Protein AF-A0A9W8BA26-F1 (afdb_monomer_lite)

Organism: NCBI:txid2663907

pLDDT: mean 88.3, std 9.73, range [48.69, 98.56]

Sequence (103 aa):
MAKCDIPGEDDSGCSFSMGDDGVYAVYEPGSDAPFTAAPSIREFHMDLDFVLDTISDGPVKTWAYRRLRYLDARWQLYILLNEREETAQSKMVPHRDLYNVRK

Radius of gyration: 26.12 Å; chains: 1; bounding box: 54×26×57 Å

Secondary structure (DSSP, 8-state):
--------S-TT--EEEE-TTS-EEEE-TT--SBSS-PPPHHHHHHHHHHHHHHHH-HHHHHHHHHHHHHHHHHHHHHHHHHHHHHHHHHHH-TTSSTTT---

Structure (mmCIF, N/CA/C/O backbone):
data_AF-A0A9W8BA26-F1
#
_entry.id   AF-A0A9W8BA26-F1
#
loop_
_atom_site.group_PDB
_atom_site.id
_atom_site.type_symbol
_atom_site.label_atom_id
_a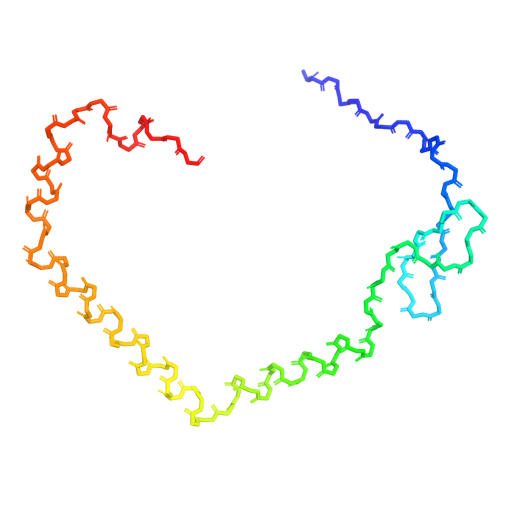tom_site.label_alt_id
_atom_site.label_comp_id
_atom_site.label_asym_id
_atom_site.label_entity_id
_atom_site.label_seq_id
_atom_site.pdbx_PDB_ins_code
_atom_site.Cartn_x
_atom_site.Cartn_y
_atom_site.Cartn_z
_atom_site.occupancy
_atom_site.B_iso_or_equiv
_atom_site.auth_seq_id
_atom_site.auth_comp_id
_atom_site.auth_asym_id
_atom_site.auth_atom_id
_atom_site.pdbx_PDB_model_num
ATOM 1 N N . MET A 1 1 ? 22.878 -7.237 32.871 1.00 48.69 1 MET A N 1
ATOM 2 C CA . MET A 1 1 ? 21.461 -7.135 32.463 1.00 48.69 1 MET A CA 1
ATOM 3 C C . MET A 1 1 ? 21.002 -5.740 32.832 1.00 48.69 1 MET A C 1
ATOM 5 O O . MET A 1 1 ? 21.058 -5.408 34.009 1.00 48.69 1 MET A O 1
ATOM 9 N N . ALA A 1 2 ? 20.719 -4.891 31.842 1.00 66.50 2 ALA A N 1
ATOM 10 C CA . ALA A 1 2 ? 20.265 -3.527 32.097 1.00 66.50 2 ALA A CA 1
ATOM 11 C C . ALA A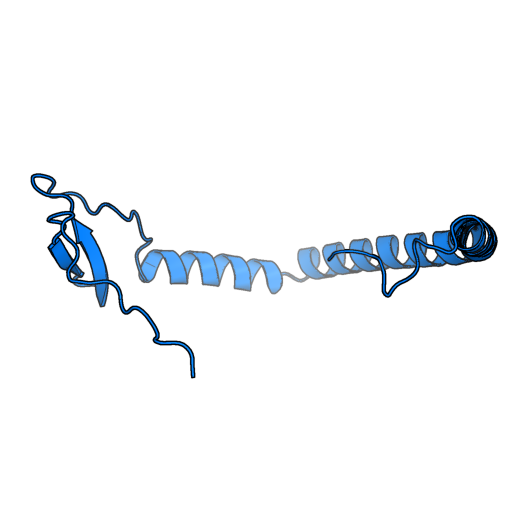 1 2 ? 18.924 -3.571 32.841 1.00 66.50 2 ALA A C 1
ATOM 13 O O . ALA A 1 2 ? 18.064 -4.392 32.517 1.00 66.50 2 ALA A O 1
ATOM 14 N N . LYS A 1 3 ? 18.793 -2.735 33.871 1.00 69.88 3 LYS A N 1
ATOM 15 C CA . LYS A 1 3 ? 17.575 -2.580 34.662 1.00 69.88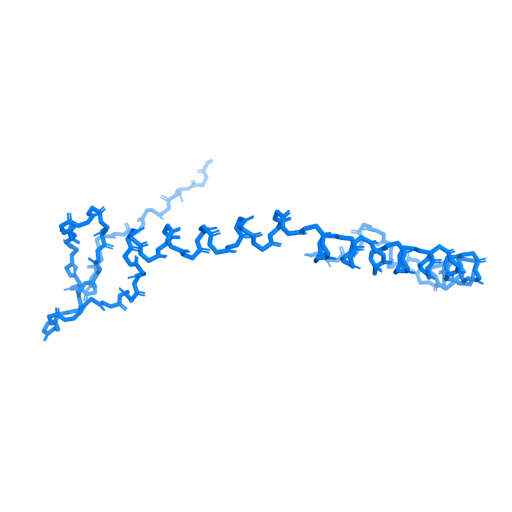 3 LYS A CA 1
ATOM 16 C C . LYS A 1 3 ? 16.502 -2.025 33.722 1.00 69.88 3 LYS A C 1
ATOM 18 O O . LYS A 1 3 ? 16.680 -0.947 33.170 1.00 69.88 3 LYS A O 1
ATOM 23 N N . CYS A 1 4 ? 15.466 -2.810 33.448 1.00 68.88 4 CYS A N 1
ATOM 24 C CA . CYS A 1 4 ? 14.311 -2.331 32.701 1.00 68.88 4 CYS A CA 1
ATOM 25 C C . CYS A 1 4 ? 13.542 -1.394 33.635 1.00 68.88 4 CYS A C 1
ATOM 27 O O . CYS A 1 4 ? 13.010 -1.852 34.648 1.00 68.88 4 CYS A O 1
ATOM 29 N N . ASP A 1 5 ? 13.560 -0.096 33.340 1.00 77.38 5 ASP A N 1
ATOM 30 C CA . ASP A 1 5 ? 12.735 0.879 34.044 1.00 77.38 5 ASP A CA 1
ATOM 31 C C . ASP A 1 5 ? 11.300 0.712 33.545 1.00 77.38 5 ASP A C 1
ATOM 33 O O . ASP A 1 5 ? 10.948 1.112 32.435 1.00 77.38 5 ASP A O 1
ATOM 37 N N . ILE A 1 6 ? 10.497 0.025 34.356 1.00 75.81 6 ILE A N 1
ATOM 38 C CA . ILE A 1 6 ? 9.063 -0.113 34.127 1.00 75.81 6 ILE A CA 1
ATOM 39 C C . ILE A 1 6 ? 8.447 1.255 34.445 1.00 75.81 6 ILE A C 1
ATOM 41 O O . ILE A 1 6 ? 8.676 1.754 35.553 1.00 75.81 6 ILE A O 1
ATOM 45 N N . PRO A 1 7 ? 7.707 1.875 33.509 1.00 74.06 7 PRO A N 1
ATOM 46 C CA . PRO A 1 7 ? 6.975 3.102 33.792 1.00 74.06 7 PRO A CA 1
ATOM 47 C C . PRO A 1 7 ? 6.090 2.909 35.028 1.00 74.06 7 PRO A C 1
ATOM 49 O O . PRO A 1 7 ? 5.472 1.854 35.185 1.00 74.06 7 PRO A O 1
ATOM 52 N N . GLY A 1 8 ? 6.081 3.903 35.918 1.00 73.62 8 GLY A N 1
ATOM 53 C CA . GLY A 1 8 ? 5.208 3.913 37.091 1.00 73.62 8 GLY A CA 1
ATOM 54 C C . GLY A 1 8 ? 3.732 4.044 36.713 1.00 73.62 8 GLY A C 1
ATOM 55 O O . GLY A 1 8 ? 3.376 4.037 35.535 1.00 73.62 8 GLY A O 1
ATOM 56 N N . GLU A 1 9 ? 2.874 4.164 37.726 1.00 72.69 9 GLU A N 1
ATOM 57 C CA . GLU A 1 9 ? 1.463 4.489 37.508 1.00 72.69 9 GLU A CA 1
ATOM 58 C C . GLU A 1 9 ? 1.332 5.795 36.714 1.00 72.69 9 GLU A C 1
ATOM 60 O O . GLU A 1 9 ? 2.141 6.713 36.855 1.00 72.69 9 GLU A O 1
ATOM 65 N N . ASP A 1 10 ? 0.343 5.837 35.827 1.00 68.38 10 ASP A N 1
ATOM 66 C CA . ASP A 1 10 ? 0.123 6.985 34.962 1.00 68.38 10 ASP A CA 1
ATOM 67 C C . ASP A 1 10 ? -0.438 8.161 35.781 1.00 68.38 10 ASP A C 1
ATOM 69 O O . ASP A 1 10 ? -1.604 8.161 36.177 1.00 68.38 10 ASP A O 1
ATOM 73 N N . ASP A 1 11 ? 0.396 9.176 36.025 1.00 69.19 11 ASP A N 1
ATOM 74 C CA . ASP A 1 11 ? 0.028 10.418 36.726 1.00 69.19 11 ASP A CA 1
ATOM 75 C C . ASP A 1 11 ? -0.946 11.302 35.912 1.00 69.19 11 ASP A C 1
ATOM 77 O O . ASP A 1 11 ? -1.398 12.345 36.391 1.00 69.19 11 ASP A O 1
ATOM 81 N N . SER A 1 12 ? -1.290 10.904 34.680 1.00 68.31 12 SER A N 1
ATOM 82 C CA . SER A 1 12 ? -2.155 11.663 33.763 1.00 68.31 12 SER A CA 1
ATOM 83 C C . SER A 1 12 ? -3.618 11.763 34.222 1.00 68.31 12 SER A C 1
ATOM 85 O O . SER A 1 12 ? -4.379 12.561 33.677 1.00 68.31 12 SER A O 1
ATOM 87 N N . GLY A 1 13 ? -4.042 10.967 35.214 1.00 76.50 13 GLY A N 1
ATOM 88 C CA . GLY A 1 13 ? -5.415 10.984 35.745 1.00 76.50 13 GLY A CA 1
ATOM 89 C C . GLY A 1 13 ? -6.478 10.467 34.767 1.00 76.50 13 GLY A C 1
ATOM 90 O O . GLY A 1 13 ? -7.674 10.645 35.008 1.00 76.50 13 GLY A O 1
ATOM 91 N N . CYS A 1 14 ? -6.056 9.839 33.669 1.00 82.56 14 CYS A N 1
ATOM 92 C CA . CYS A 1 14 ? -6.940 9.214 32.697 1.00 82.56 14 CYS A CA 1
ATOM 93 C C . CYS A 1 14 ? -7.586 7.958 33.289 1.00 82.56 14 CYS A C 1
ATOM 95 O O . CYS A 1 14 ? -6.942 7.174 33.988 1.00 82.56 14 CYS A O 1
ATOM 97 N N . SER A 1 15 ? -8.862 7.746 32.977 1.00 82.94 15 SER A N 1
ATOM 98 C CA . SER A 1 15 ? -9.562 6.513 33.336 1.00 82.94 15 SER A CA 1
ATOM 99 C C . SER A 1 15 ? -9.665 5.586 32.130 1.00 82.94 15 SER A C 1
ATOM 101 O O . SER A 1 15 ? -9.776 6.030 30.989 1.00 82.94 15 SER A O 1
ATOM 103 N N . PHE A 1 16 ? -9.603 4.283 32.386 1.00 86.44 16 PHE A N 1
ATOM 104 C CA . PHE A 1 16 ? -9.697 3.251 31.361 1.00 86.44 16 PHE A CA 1
ATOM 105 C C . PHE A 1 16 ? -10.960 2.447 31.618 1.00 86.44 16 PHE A C 1
ATOM 107 O O . PHE A 1 16 ? -11.145 1.915 32.715 1.00 86.44 16 PHE A O 1
ATOM 114 N N . SER A 1 17 ? -11.822 2.332 30.616 1.00 84.38 17 SER A N 1
ATOM 115 C CA . SER A 1 17 ? -12.989 1.459 30.697 1.00 84.38 17 SER A CA 1
ATOM 116 C C . SER A 1 17 ? -13.144 0.671 29.406 1.00 84.38 17 SER A C 1
ATOM 118 O O . SER A 1 17 ? -12.722 1.099 28.329 1.00 84.38 17 SER A O 1
ATOM 120 N N . MET A 1 18 ? -13.681 -0.535 29.541 1.00 84.75 18 MET A N 1
ATOM 121 C CA . MET A 1 18 ? -13.999 -1.384 28.405 1.00 84.75 18 MET A CA 1
ATOM 122 C C . MET A 1 18 ? -15.421 -1.060 27.958 1.00 84.75 18 MET A C 1
ATOM 124 O O . MET A 1 18 ? -16.336 -1.091 28.782 1.00 84.75 18 MET A O 1
ATOM 128 N N . GLY A 1 19 ? -15.584 -0.734 26.679 1.00 78.88 19 GLY A N 1
ATOM 129 C CA . GLY A 1 19 ? -16.889 -0.543 26.060 1.00 78.88 19 GLY A CA 1
ATOM 130 C C . GLY A 1 19 ? -17.666 -1.854 25.939 1.00 78.88 19 GLY A C 1
ATOM 131 O O . GLY A 1 19 ? -17.111 -2.949 26.067 1.00 78.88 19 GLY A O 1
ATOM 132 N N . ASP A 1 20 ? -18.964 -1.743 25.655 1.00 81.50 20 ASP A N 1
ATOM 133 C CA . ASP A 1 20 ? -19.866 -2.890 25.456 1.00 81.50 20 ASP A CA 1
ATOM 134 C C . ASP A 1 20 ? -19.459 -3.778 24.263 1.00 81.50 20 ASP A C 1
ATOM 136 O O . ASP A 1 20 ? -19.855 -4.939 24.161 1.00 81.50 20 ASP A O 1
ATOM 140 N N . ASP A 1 21 ? -18.647 -3.232 23.360 1.00 80.94 21 ASP A N 1
ATOM 141 C CA . ASP A 1 21 ? -18.044 -3.896 22.209 1.00 80.94 21 ASP A CA 1
ATOM 142 C C . ASP A 1 21 ? -16.718 -4.612 22.533 1.00 80.94 21 ASP A C 1
ATOM 144 O O . ASP A 1 21 ? -16.113 -5.221 21.649 1.00 80.94 21 ASP A O 1
ATOM 148 N N . GLY A 1 22 ? -16.273 -4.580 23.794 1.00 82.75 22 GLY A N 1
ATOM 149 C CA . GLY A 1 22 ? -15.041 -5.221 24.255 1.00 82.75 22 GLY A CA 1
ATOM 150 C C . GLY A 1 22 ? -13.767 -4.440 23.929 1.00 82.75 22 GLY A C 1
ATOM 151 O O . GLY A 1 22 ? -12.668 -4.963 24.126 1.00 82.75 22 GLY A O 1
ATOM 152 N N . VAL A 1 23 ? -13.887 -3.201 23.440 1.00 85.62 23 VAL A N 1
ATOM 153 C CA . VAL A 1 23 ? -12.750 -2.325 23.137 1.00 85.62 23 VAL A CA 1
ATOM 154 C C . VAL A 1 23 ? -12.453 -1.443 24.347 1.00 85.62 23 VAL A C 1
ATOM 156 O O . VAL A 1 23 ? -13.346 -0.832 24.928 1.00 85.62 23 VAL A O 1
ATOM 159 N N . TYR A 1 24 ? -11.184 -1.369 24.748 1.00 86.88 24 TYR A N 1
ATOM 160 C CA . TYR A 1 24 ? -10.766 -0.443 25.797 1.00 86.88 24 TYR A CA 1
ATOM 161 C C . TYR A 1 24 ? -10.649 0.975 25.249 1.00 86.88 24 TYR A C 1
ATOM 163 O O . TYR A 1 24 ? -9.948 1.211 24.264 1.00 86.88 24 TYR A O 1
ATOM 171 N N . ALA A 1 25 ? -11.286 1.914 25.940 1.00 87.44 25 ALA A N 1
ATOM 172 C CA . ALA A 1 25 ? -11.184 3.334 25.671 1.00 87.44 25 ALA A CA 1
ATOM 173 C C . ALA A 1 25 ? -10.516 4.059 26.844 1.00 87.44 25 ALA A C 1
ATOM 175 O O . ALA A 1 25 ? -10.679 3.696 28.014 1.00 87.44 25 ALA A O 1
ATOM 176 N N . VAL A 1 26 ? -9.750 5.093 26.503 1.00 88.19 26 VAL A N 1
ATOM 177 C CA . VAL A 1 26 ? -9.116 6.004 27.460 1.00 88.19 26 VAL A CA 1
ATOM 178 C C . VAL A 1 26 ? -9.989 7.245 27.580 1.00 88.19 26 VAL A C 1
ATOM 180 O O . VAL A 1 26 ? -10.398 7.785 26.557 1.00 88.19 26 VAL A O 1
ATOM 183 N N . TYR A 1 27 ? -10.255 7.714 28.793 1.00 86.88 27 TYR A N 1
ATOM 184 C CA . TYR A 1 27 ? -11.054 8.908 29.064 1.00 86.88 27 TYR A CA 1
ATOM 185 C C . TYR A 1 27 ? -10.210 9.920 29.828 1.00 86.88 27 TYR A C 1
ATOM 187 O O . TYR A 1 27 ? -9.633 9.594 30.869 1.00 86.88 27 TYR A O 1
ATOM 195 N N . GLU A 1 28 ? -10.152 11.146 29.317 1.00 86.31 28 GLU A N 1
ATOM 196 C CA . GLU A 1 28 ? -9.497 12.256 30.006 1.00 86.31 28 GLU A CA 1
ATOM 197 C C . GLU A 1 28 ? -10.323 12.717 31.219 1.00 86.31 28 GLU A C 1
ATOM 199 O O . GLU A 1 28 ? -11.558 12.665 31.193 1.00 86.31 28 GLU A O 1
ATOM 204 N N . PRO A 1 29 ? -9.674 13.205 32.289 1.00 82.94 29 PRO A N 1
ATOM 205 C CA . PRO A 1 29 ? -10.374 13.677 33.477 1.00 82.94 29 PRO A CA 1
ATOM 206 C C . PRO A 1 29 ? -11.325 14.835 33.136 1.00 82.94 29 PRO A C 1
ATOM 208 O O . PRO A 1 29 ? -10.906 15.901 32.691 1.00 82.94 29 PRO A O 1
ATOM 211 N N . GLY A 1 30 ? -12.623 14.629 33.372 1.00 81.31 30 GLY A N 1
ATOM 212 C CA . GLY A 1 30 ? -13.674 15.614 33.084 1.00 81.31 30 GLY A CA 1
ATOM 213 C C . GLY A 1 30 ? -14.275 15.532 31.675 1.00 81.31 30 GLY A C 1
ATOM 214 O O . GLY A 1 30 ? -15.169 16.323 31.371 1.00 81.31 30 GLY A O 1
ATOM 215 N N . SER A 1 31 ? -13.836 14.582 30.841 1.00 80.44 31 SER A N 1
ATOM 216 C CA . SER A 1 31 ? -14.450 14.262 29.549 1.00 80.44 31 SER A CA 1
ATOM 217 C C . SER A 1 31 ? -15.166 12.914 29.610 1.00 80.44 31 SER A C 1
ATOM 219 O O . SER A 1 31 ? -14.581 11.910 30.003 1.00 80.44 31 SER A O 1
ATOM 221 N N . ASP A 1 32 ? -16.418 12.888 29.156 1.00 77.62 32 ASP A N 1
ATOM 222 C CA . ASP A 1 32 ? -17.191 11.651 28.953 1.00 77.62 32 ASP A CA 1
ATOM 223 C C . ASP A 1 32 ? -16.956 11.044 27.557 1.00 77.62 32 ASP A C 1
ATOM 225 O O . ASP A 1 32 ? -17.423 9.949 27.249 1.00 77.62 32 ASP A O 1
ATOM 229 N N . ALA A 1 33 ? -16.235 11.759 26.687 1.00 81.31 33 ALA A N 1
ATOM 230 C CA . ALA A 1 33 ? -15.869 11.269 25.368 1.00 81.31 33 ALA A CA 1
ATOM 231 C C . ALA A 1 33 ? -14.531 10.513 25.432 1.00 81.31 33 ALA A C 1
ATOM 233 O O . ALA A 1 33 ? -13.581 11.020 26.043 1.00 81.31 33 ALA A O 1
ATOM 234 N N . PRO A 1 34 ? -14.428 9.345 24.772 1.00 81.88 34 PRO A N 1
ATOM 235 C CA . PRO A 1 34 ? -13.181 8.604 24.706 1.00 81.88 34 PRO A CA 1
ATOM 236 C C . PRO A 1 34 ? -12.131 9.410 23.934 1.00 81.88 34 PRO A C 1
ATOM 238 O O . PRO A 1 34 ? -12.389 9.930 22.849 1.00 81.88 34 PRO A O 1
ATOM 241 N N . PHE A 1 35 ? -10.923 9.482 24.485 1.00 79.81 35 PHE A N 1
ATOM 242 C CA . PHE A 1 35 ? -9.749 10.100 23.871 1.00 79.81 35 PHE A CA 1
ATOM 243 C C . PHE A 1 35 ? -9.391 9.429 22.539 1.00 79.81 35 PHE A C 1
ATOM 245 O O . PHE A 1 35 ? -9.002 10.080 21.571 1.00 79.81 35 PHE A O 1
ATOM 252 N N . THR A 1 36 ? -9.546 8.106 22.473 1.00 71.62 36 THR A N 1
ATOM 253 C CA . THR A 1 36 ? -9.330 7.322 21.259 1.00 71.62 36 THR A CA 1
ATOM 254 C C . THR A 1 36 ? -10.639 7.145 20.500 1.00 71.62 36 THR A C 1
ATOM 256 O O . THR A 1 36 ? -11.515 6.403 20.942 1.00 71.62 36 THR A O 1
ATOM 259 N N . ALA A 1 37 ? -10.742 7.747 19.315 1.00 76.12 37 ALA A N 1
ATOM 260 C CA . ALA A 1 37 ? -11.815 7.477 18.356 1.00 76.12 37 ALA A CA 1
ATOM 261 C C . ALA A 1 37 ? -11.561 6.150 17.612 1.00 76.12 37 ALA A C 1
ATOM 263 O O . ALA A 1 37 ? -11.354 6.129 16.398 1.00 76.12 37 ALA A O 1
ATOM 264 N N . ALA A 1 38 ? -11.482 5.047 18.358 1.00 83.38 38 ALA A N 1
ATOM 265 C CA . ALA A 1 38 ? -11.355 3.721 17.769 1.00 83.38 38 ALA A CA 1
ATOM 266 C C . ALA A 1 38 ? -12.663 3.354 17.039 1.00 83.38 38 ALA A C 1
ATOM 268 O O . ALA A 1 38 ? -13.740 3.617 17.578 1.00 83.38 38 ALA A O 1
ATOM 269 N N . PRO A 1 39 ? -12.592 2.769 15.830 1.00 86.62 39 PRO A N 1
ATOM 270 C CA . PRO A 1 39 ? -13.781 2.288 15.142 1.00 86.62 39 PRO A CA 1
ATOM 271 C C . PRO A 1 39 ? -14.393 1.119 15.913 1.00 86.62 39 PRO A C 1
ATOM 273 O O . PRO A 1 39 ? -13.685 0.326 16.540 1.00 86.62 39 PRO A O 1
ATOM 276 N N . SER A 1 40 ? -15.711 0.985 15.821 1.00 87.94 40 SER A N 1
ATOM 277 C CA . SER A 1 40 ? -16.405 -0.163 16.398 1.00 87.94 40 SER A CA 1
ATOM 278 C C . SER A 1 40 ? -16.023 -1.455 15.673 1.00 87.94 40 SER A C 1
ATOM 280 O O . SER A 1 40 ? -15.696 -1.461 14.481 1.00 87.94 40 SER A O 1
ATOM 282 N N . ILE A 1 41 ? -16.146 -2.594 16.360 1.00 89.06 41 ILE A N 1
ATOM 283 C CA . ILE A 1 41 ? -15.888 -3.909 15.746 1.00 89.06 41 ILE A CA 1
ATOM 284 C C . ILE A 1 41 ? -16.751 -4.151 14.498 1.00 89.06 41 ILE A C 1
ATOM 286 O O . ILE A 1 41 ? -16.316 -4.780 13.534 1.00 89.06 41 ILE A O 1
ATOM 290 N N . ARG A 1 42 ? -17.973 -3.609 14.487 1.00 90.88 42 ARG A N 1
ATOM 291 C CA . ARG A 1 42 ? -18.878 -3.693 13.341 1.00 90.88 42 ARG A CA 1
ATOM 292 C C . ARG A 1 42 ? -18.346 -2.909 12.146 1.00 90.88 42 ARG A C 1
ATOM 294 O O . ARG A 1 42 ? -18.359 -3.444 11.042 1.00 90.88 42 ARG A O 1
ATOM 301 N N . GLU A 1 43 ? -17.915 -1.668 12.356 1.00 92.12 43 GLU A N 1
ATOM 302 C CA . GLU A 1 43 ? -17.331 -0.838 11.293 1.00 92.12 43 GLU A CA 1
ATOM 303 C C . GLU A 1 43 ? -16.085 -1.506 10.717 1.00 92.12 43 GLU A C 1
ATOM 305 O O . GLU A 1 43 ? -15.981 -1.644 9.503 1.00 92.12 43 GLU A O 1
ATOM 310 N N . PHE A 1 44 ? -15.218 -2.047 11.578 1.00 92.81 44 PHE A N 1
ATOM 311 C CA . PHE A 1 44 ? -14.058 -2.822 11.145 1.00 92.81 44 PHE A CA 1
ATOM 312 C 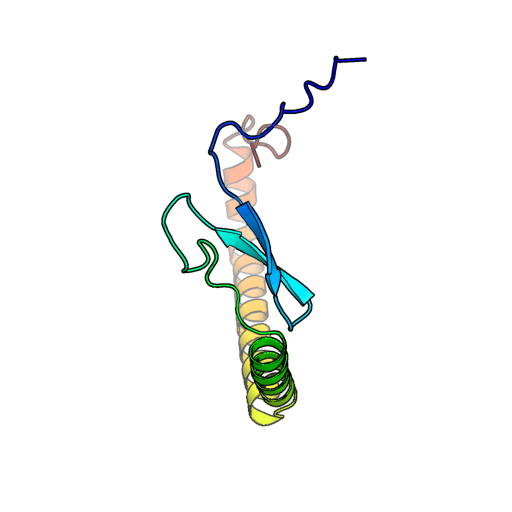C . PHE A 1 44 ? -14.439 -3.987 10.219 1.00 92.81 44 PHE A C 1
ATOM 314 O O . PHE A 1 44 ? -13.825 -4.160 9.168 1.00 92.81 44 PHE A O 1
ATOM 321 N N . HIS A 1 45 ? -15.452 -4.782 10.580 1.00 95.31 45 HIS A N 1
ATOM 322 C CA . HIS A 1 45 ? -15.894 -5.897 9.741 1.00 95.31 45 HIS A CA 1
ATOM 323 C C . HIS A 1 45 ? -16.517 -5.436 8.423 1.00 95.31 45 HIS A C 1
ATOM 325 O O . HIS A 1 45 ? -16.229 -6.026 7.388 1.00 95.31 45 HIS A O 1
ATOM 331 N N . MET A 1 46 ? -17.314 -4.366 8.439 1.00 97.19 46 MET A N 1
ATOM 332 C CA . MET A 1 46 ? -17.895 -3.807 7.216 1.00 97.19 46 MET A CA 1
ATOM 333 C C . MET A 1 46 ? -16.818 -3.301 6.247 1.00 97.19 46 MET A C 1
ATOM 335 O O . MET A 1 46 ? -16.882 -3.584 5.050 1.00 97.19 46 MET A O 1
ATOM 339 N N . ASP A 1 47 ? -15.812 -2.594 6.759 1.00 97.06 47 ASP A N 1
ATOM 340 C CA . ASP A 1 47 ? -14.692 -2.105 5.953 1.00 97.06 47 ASP A CA 1
ATOM 341 C C . ASP A 1 47 ? -13.816 -3.259 5.449 1.00 97.06 47 ASP A C 1
ATOM 343 O O . ASP A 1 47 ? -13.343 -3.243 4.309 1.00 97.06 47 ASP A O 1
ATOM 347 N N . LEU A 1 48 ? -13.623 -4.292 6.273 1.00 97.00 48 LEU A N 1
ATOM 348 C CA . LEU A 1 48 ? -12.902 -5.496 5.877 1.00 97.00 48 LEU A CA 1
ATOM 349 C C . LEU A 1 48 ? -13.616 -6.223 4.735 1.00 97.00 48 LEU A C 1
ATOM 351 O O . LEU A 1 48 ? -12.966 -6.571 3.749 1.00 97.00 48 LEU A O 1
ATOM 355 N N . ASP A 1 49 ? -14.930 -6.414 4.837 1.00 97.88 49 ASP A N 1
ATOM 356 C CA . ASP A 1 49 ? -15.736 -7.043 3.788 1.00 97.88 49 ASP A CA 1
ATOM 357 C C . ASP A 1 49 ? -15.641 -6.246 2.480 1.00 97.88 49 ASP A C 1
ATOM 359 O O . ASP A 1 49 ? -15.386 -6.822 1.422 1.00 97.88 49 ASP A O 1
ATOM 363 N N . PHE A 1 50 ? -15.702 -4.911 2.549 1.00 97.12 50 PHE A N 1
ATOM 364 C CA . PHE A 1 50 ? -15.496 -4.048 1.382 1.00 97.12 50 PHE A CA 1
ATOM 365 C C . PHE A 1 50 ? -14.129 -4.271 0.712 1.00 97.12 50 PHE A C 1
ATOM 367 O O . PHE A 1 50 ? -14.028 -4.366 -0.519 1.00 97.12 50 PHE A O 1
ATOM 374 N N . VAL A 1 51 ? -13.056 -4.370 1.503 1.00 96.88 51 VAL A N 1
ATOM 375 C CA . VAL A 1 51 ? -11.709 -4.648 0.983 1.00 96.88 51 VAL A CA 1
ATOM 376 C C . VAL A 1 51 ? -11.643 -6.045 0.358 1.00 96.88 51 VAL A C 1
ATOM 378 O O . VAL A 1 51 ? -11.081 -6.199 -0.730 1.00 96.88 51 VAL A O 1
ATOM 381 N N . LEU A 1 52 ? -12.227 -7.056 1.003 1.00 96.88 52 LEU A N 1
ATOM 382 C CA . LEU A 1 52 ? -12.248 -8.435 0.508 1.00 96.88 52 LEU A CA 1
ATOM 383 C C . LEU A 1 52 ? -13.018 -8.563 -0.810 1.00 96.88 52 LEU A C 1
ATOM 385 O O . LEU A 1 52 ? -12.528 -9.218 -1.738 1.00 96.88 52 LEU A O 1
ATOM 389 N N . ASP A 1 53 ? -14.160 -7.892 -0.927 1.00 96.81 53 ASP A N 1
ATOM 390 C CA . ASP A 1 53 ? -14.951 -7.835 -2.157 1.00 96.81 53 ASP A CA 1
ATOM 391 C C . ASP A 1 53 ? -14.163 -7.154 -3.280 1.00 96.81 53 ASP A C 1
ATOM 393 O O . ASP A 1 53 ? -14.057 -7.682 -4.391 1.00 96.81 53 ASP A O 1
ATOM 397 N N . THR A 1 54 ? -13.505 -6.034 -2.972 1.00 96.12 54 THR A N 1
ATOM 398 C CA . THR A 1 54 ? -12.685 -5.289 -3.939 1.00 96.12 54 THR A CA 1
ATOM 399 C C . THR A 1 54 ? -11.498 -6.113 -4.450 1.00 96.12 54 THR A C 1
ATOM 401 O O . THR A 1 54 ? -11.173 -6.076 -5.637 1.00 96.12 54 THR A O 1
ATOM 404 N N . ILE A 1 55 ? -10.837 -6.883 -3.580 1.00 94.88 55 ILE A N 1
ATOM 405 C CA . ILE A 1 55 ? -9.722 -7.768 -3.968 1.00 94.88 55 ILE A CA 1
ATOM 406 C C . ILE A 1 55 ? -10.227 -8.974 -4.773 1.00 94.88 55 ILE A C 1
ATOM 408 O O . ILE A 1 55 ? -9.513 -9.507 -5.634 1.00 94.88 55 ILE A O 1
ATOM 412 N N . SER A 1 56 ? -11.446 -9.429 -4.493 1.00 94.56 56 SER A N 1
ATOM 413 C CA . SER A 1 56 ? -12.061 -10.571 -5.167 1.00 94.56 56 SER A CA 1
ATOM 414 C C . SER A 1 56 ? -12.589 -10.219 -6.557 1.00 94.56 56 SER A C 1
ATOM 416 O O . SER A 1 56 ? -12.634 -11.110 -7.412 1.00 94.56 56 SER A O 1
ATOM 418 N N . ASP A 1 57 ? -12.877 -8.942 -6.820 1.00 96.88 57 ASP A N 1
ATOM 419 C CA . ASP A 1 57 ? -13.309 -8.446 -8.126 1.00 96.88 57 ASP A CA 1
ATOM 420 C C . ASP A 1 57 ? -12.295 -8.769 -9.244 1.00 96.88 57 ASP A C 1
ATOM 422 O O . ASP A 1 57 ? -11.116 -8.396 -9.227 1.00 96.88 57 ASP A O 1
ATOM 426 N N . GLY A 1 58 ? -12.765 -9.515 -10.247 1.00 96.19 58 GLY A N 1
ATOM 427 C CA . GLY A 1 58 ? -11.944 -10.018 -11.352 1.00 96.19 58 GLY A CA 1
ATOM 428 C C . GLY A 1 58 ? -11.332 -8.913 -12.230 1.00 96.19 58 GLY A C 1
ATOM 429 O O . GLY A 1 58 ? -10.123 -8.965 -12.503 1.00 96.19 58 GLY A O 1
ATOM 430 N N . PRO A 1 59 ? -12.120 -7.920 -12.686 1.00 96.50 59 PRO A N 1
ATOM 431 C CA . PRO A 1 59 ? -11.617 -6.757 -13.413 1.00 96.50 59 PRO A CA 1
ATOM 432 C C . PRO A 1 59 ? -10.538 -5.971 -12.658 1.00 96.50 59 PRO A C 1
ATOM 434 O O . PRO A 1 59 ? -9.464 -5.738 -13.224 1.00 96.50 59 PRO A O 1
ATOM 437 N N . VAL A 1 60 ? -10.770 -5.615 -11.389 1.00 96.25 60 VAL A N 1
ATOM 438 C CA . VAL A 1 60 ? -9.803 -4.878 -10.551 1.00 96.25 60 VAL A CA 1
ATOM 439 C C . VAL A 1 60 ? -8.517 -5.680 -10.378 1.00 96.25 60 VAL A C 1
ATOM 441 O O . VAL A 1 60 ? -7.423 -5.156 -10.612 1.00 96.25 60 VAL A O 1
ATOM 444 N N . LYS A 1 61 ? -8.624 -6.977 -10.072 1.00 96.19 61 LYS A N 1
ATOM 445 C CA . LYS A 1 61 ? -7.472 -7.884 -9.940 1.00 96.19 61 LYS A CA 1
ATOM 446 C C . LYS A 1 61 ? -6.655 -7.973 -11.226 1.00 96.19 61 LYS A C 1
ATOM 448 O O . LYS A 1 61 ? -5.428 -7.860 -11.197 1.00 96.19 61 LYS A O 1
ATOM 453 N N . THR A 1 62 ? -7.322 -8.122 -12.369 1.00 97.81 62 THR A N 1
ATOM 454 C CA . THR A 1 62 ? -6.661 -8.185 -13.682 1.00 97.81 62 THR A CA 1
ATOM 455 C C . THR A 1 62 ? -5.973 -6.864 -14.022 1.00 97.81 62 THR A C 1
ATOM 457 O O . THR A 1 62 ? -4.854 -6.856 -14.542 1.00 97.81 62 THR A O 1
ATOM 460 N N . TRP A 1 63 ? -6.612 -5.734 -13.718 1.00 96.56 63 TRP A N 1
ATOM 461 C CA . TRP A 1 63 ? -6.044 -4.408 -13.942 1.00 96.56 63 TRP A CA 1
ATOM 462 C C . TRP A 1 63 ? -4.805 -4.163 -13.076 1.00 96.56 63 TRP A C 1
ATOM 464 O O . TRP A 1 63 ? -3.755 -3.783 -13.603 1.00 96.56 63 TRP A O 1
ATOM 474 N N . ALA A 1 64 ? -4.889 -4.453 -11.776 1.00 97.19 64 ALA A N 1
ATOM 475 C CA . ALA A 1 64 ? -3.761 -4.350 -10.855 1.00 97.19 64 ALA A CA 1
ATOM 476 C C . ALA A 1 64 ? -2.599 -5.249 -11.301 1.00 97.19 64 ALA A C 1
ATOM 478 O O . ALA A 1 64 ? -1.464 -4.781 -11.400 1.00 97.19 64 ALA A O 1
ATOM 479 N N . TYR A 1 65 ? -2.883 -6.500 -11.683 1.00 97.12 65 TYR A N 1
ATOM 480 C CA . TYR A 1 65 ? -1.876 -7.4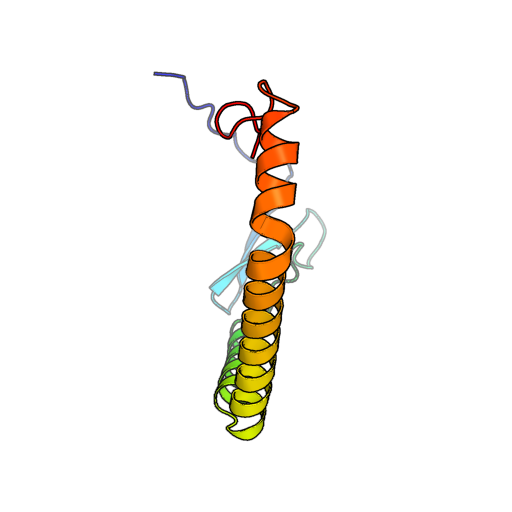23 -12.210 1.00 97.12 65 TYR A CA 1
ATOM 481 C C . TYR A 1 65 ? -1.162 -6.860 -13.446 1.00 97.12 65 TYR A C 1
ATOM 483 O O . TYR A 1 65 ? 0.068 -6.860 -13.497 1.00 97.12 65 TYR A O 1
ATOM 491 N N . ARG A 1 66 ? -1.901 -6.317 -14.425 1.00 98.19 66 ARG A N 1
ATOM 492 C CA . ARG A 1 66 ? -1.304 -5.705 -15.627 1.00 98.19 66 ARG A CA 1
ATOM 493 C C . ARG A 1 66 ? -0.403 -4.521 -15.284 1.00 98.19 66 ARG A C 1
ATOM 495 O O . ARG A 1 66 ? 0.677 -4.404 -15.859 1.00 98.19 66 ARG A O 1
ATOM 502 N N . ARG A 1 67 ? -0.801 -3.667 -14.333 1.00 98.31 67 ARG A N 1
ATOM 503 C CA . ARG A 1 67 ? 0.039 -2.542 -13.881 1.00 98.31 67 ARG A CA 1
ATOM 504 C C . ARG A 1 67 ? 1.306 -3.022 -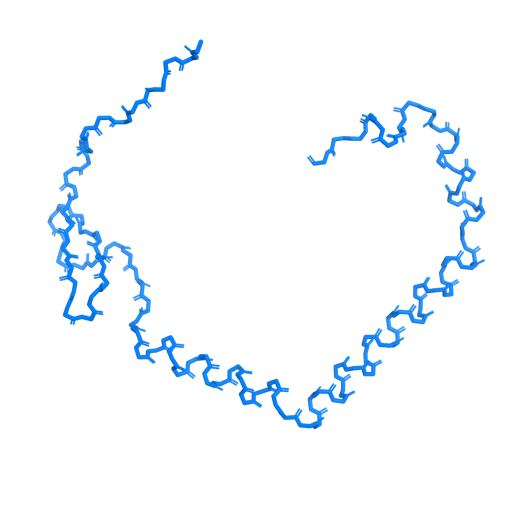13.186 1.00 98.31 67 ARG A C 1
ATOM 506 O O . ARG A 1 67 ? 2.376 -2.501 -13.485 1.00 98.31 67 ARG A O 1
ATOM 513 N N . LEU A 1 68 ? 1.206 -4.027 -12.318 1.00 98.44 68 LEU A N 1
ATOM 514 C CA . LEU A 1 68 ? 2.373 -4.623 -11.664 1.00 98.44 68 LEU A CA 1
ATOM 515 C C . LEU A 1 68 ? 3.332 -5.234 -12.689 1.00 98.44 68 LEU A C 1
ATOM 517 O O . LEU A 1 68 ? 4.529 -4.974 -12.626 1.00 98.44 68 LEU A O 1
ATOM 521 N N . ARG A 1 69 ? 2.816 -5.970 -13.682 1.00 98.50 69 ARG A N 1
ATOM 522 C CA . ARG A 1 69 ? 3.633 -6.521 -14.777 1.00 98.50 69 ARG A CA 1
ATOM 523 C C . ARG A 1 69 ? 4.308 -5.433 -15.607 1.00 98.50 69 ARG A C 1
ATOM 525 O O . ARG A 1 69 ? 5.468 -5.587 -15.966 1.00 98.50 69 ARG A O 1
ATOM 532 N N . TYR A 1 70 ? 3.611 -4.334 -15.889 1.00 98.31 70 TYR A N 1
ATOM 533 C CA . TYR A 1 70 ? 4.194 -3.194 -16.595 1.00 98.31 70 TYR A CA 1
ATOM 534 C C . TYR A 1 70 ? 5.326 -2.537 -15.794 1.00 98.31 70 TYR A C 1
ATOM 536 O O . TYR A 1 70 ? 6.384 -2.254 -16.350 1.00 98.31 70 TYR A O 1
ATOM 544 N N . LEU A 1 71 ? 5.122 -2.309 -14.492 1.00 98.56 71 LEU A N 1
ATOM 545 C CA . LEU A 1 71 ? 6.143 -1.720 -13.624 1.00 98.56 71 LEU A CA 1
ATOM 546 C C . LEU A 1 71 ? 7.373 -2.622 -13.499 1.00 98.56 71 LEU A C 1
ATOM 548 O O . LEU A 1 71 ? 8.488 -2.120 -13.604 1.00 98.56 71 LEU A O 1
ATOM 552 N N . ASP A 1 72 ? 7.165 -3.930 -13.344 1.00 98.56 72 ASP A N 1
ATOM 553 C CA . ASP A 1 72 ? 8.232 -4.932 -13.320 1.00 98.56 72 ASP A CA 1
ATOM 554 C C . ASP A 1 72 ? 9.009 -4.934 -14.644 1.00 98.56 72 ASP A C 1
ATOM 556 O O . ASP A 1 72 ? 10.218 -4.736 -14.648 1.00 98.56 72 ASP A O 1
ATOM 560 N N . ALA A 1 73 ? 8.325 -5.008 -15.791 1.00 98.50 73 ALA A N 1
ATOM 561 C CA . ALA A 1 73 ? 8.978 -4.952 -17.102 1.00 98.50 73 ALA A CA 1
ATOM 562 C C . ALA A 1 73 ? 9.771 -3.650 -17.317 1.00 98.50 73 ALA A C 1
ATOM 564 O O . ALA A 1 73 ? 10.888 -3.678 -17.836 1.00 98.50 73 ALA A O 1
ATOM 565 N N . ARG A 1 74 ? 9.224 -2.506 -16.884 1.00 98.31 74 ARG A N 1
ATOM 566 C CA . ARG A 1 74 ? 9.920 -1.214 -16.945 1.00 98.31 74 ARG A CA 1
ATOM 567 C C . ARG A 1 74 ? 11.166 -1.203 -16.059 1.00 98.31 74 ARG A C 1
ATOM 569 O O . ARG A 1 74 ? 12.180 -0.643 -16.461 1.00 98.31 74 ARG A O 1
ATOM 576 N N . TRP A 1 75 ? 11.095 -1.816 -14.879 1.00 98.25 75 TRP A N 1
ATOM 577 C CA . TRP A 1 75 ? 12.233 -1.953 -13.973 1.00 98.25 75 TRP A CA 1
ATOM 578 C C . TRP A 1 75 ? 13.312 -2.881 -14.540 1.00 98.25 75 TRP A C 1
ATOM 580 O O . TRP A 1 75 ? 14.484 -2.520 -14.534 1.00 98.25 75 TRP A O 1
ATOM 590 N N . GLN A 1 76 ? 12.932 -4.018 -15.128 1.00 98.44 76 GLN A N 1
ATOM 591 C CA . GLN A 1 76 ? 13.882 -4.917 -15.792 1.00 98.44 76 GLN A CA 1
ATOM 592 C C . GLN A 1 76 ? 14.601 -4.230 -16.959 1.00 98.44 76 GLN A C 1
ATOM 594 O O . GLN A 1 76 ? 15.815 -4.363 -17.104 1.00 98.44 76 GLN A O 1
ATOM 599 N N . LEU A 1 77 ? 13.878 -3.445 -17.764 1.00 98.25 77 LEU A N 1
ATOM 600 C CA . LEU A 1 77 ? 14.486 -2.646 -18.829 1.00 98.25 77 LEU A CA 1
ATOM 601 C C . LEU A 1 77 ? 15.443 -1.587 -18.269 1.00 98.25 77 LEU A C 1
ATOM 603 O O . LEU A 1 77 ? 16.523 -1.385 -18.817 1.00 98.25 77 LEU A O 1
ATOM 607 N N . TYR A 1 78 ? 15.056 -0.918 -17.181 1.00 98.19 78 TYR A N 1
ATOM 608 C CA . TYR A 1 78 ? 15.916 0.052 -16.513 1.00 98.19 78 TYR A CA 1
ATOM 609 C C . TYR A 1 78 ? 17.231 -0.583 -16.054 1.00 98.19 78 TYR A C 1
ATOM 611 O O . TYR A 1 78 ? 18.289 -0.048 -16.380 1.00 98.19 78 TYR A O 1
ATOM 619 N N . ILE A 1 79 ? 17.175 -1.732 -15.371 1.00 97.81 79 ILE A N 1
ATOM 620 C CA . ILE A 1 79 ? 18.370 -2.476 -14.949 1.00 97.81 79 ILE A CA 1
ATOM 621 C C . ILE A 1 79 ? 19.233 -2.803 -16.170 1.00 97.81 79 ILE A C 1
ATOM 623 O O . ILE A 1 79 ? 20.407 -2.450 -16.190 1.00 97.81 79 ILE A O 1
ATOM 627 N N . LEU A 1 80 ? 18.648 -3.393 -17.219 1.00 97.44 80 LEU A N 1
ATOM 628 C CA . LEU A 1 80 ? 19.386 -3.779 -18.427 1.00 97.44 80 LEU A CA 1
ATOM 629 C C . LEU A 1 80 ? 20.166 -2.609 -19.048 1.00 97.44 80 LEU A C 1
ATOM 631 O O . LEU A 1 80 ? 21.269 -2.802 -19.558 1.00 97.44 80 LEU A O 1
ATOM 635 N N . LEU A 1 81 ? 19.587 -1.407 -19.022 1.00 97.94 81 LEU A N 1
ATOM 636 C CA . LEU A 1 81 ? 20.189 -0.212 -19.608 1.00 97.94 81 LEU A CA 1
ATOM 637 C C . LEU A 1 81 ? 21.208 0.469 -18.683 1.00 97.94 81 LEU A C 1
ATOM 639 O O . LEU A 1 81 ? 22.195 1.001 -19.182 1.00 97.94 81 LEU A O 1
ATOM 643 N N . ASN A 1 82 ? 20.989 0.459 -17.364 1.00 97.75 82 ASN A N 1
ATOM 644 C CA . ASN A 1 82 ? 21.710 1.340 -16.434 1.00 97.75 82 ASN A CA 1
ATOM 645 C C . ASN A 1 82 ? 22.613 0.606 -15.431 1.00 97.75 82 ASN A C 1
ATOM 647 O O . ASN A 1 82 ? 23.487 1.239 -14.843 1.00 97.75 82 ASN A O 1
ATOM 651 N N . GLU A 1 83 ? 22.486 -0.715 -15.261 1.00 96.75 83 GLU A N 1
ATOM 652 C CA . GLU A 1 83 ? 23.215 -1.482 -14.233 1.00 96.75 83 GLU A CA 1
ATOM 653 C C . GLU A 1 83 ? 24.731 -1.242 -14.280 1.00 96.75 83 GLU A C 1
ATOM 655 O O . GLU A 1 83 ? 25.387 -1.084 -13.245 1.00 96.75 83 GLU A O 1
ATOM 660 N N . ARG A 1 84 ? 25.311 -1.179 -15.486 1.00 95.75 84 ARG A N 1
ATOM 661 C CA . ARG A 1 84 ? 26.756 -0.967 -15.664 1.00 95.75 84 ARG A CA 1
ATOM 662 C C . ARG A 1 84 ? 27.196 0.410 -15.176 1.00 95.75 84 ARG A C 1
ATOM 664 O O . ARG A 1 84 ? 28.241 0.515 -14.533 1.00 95.75 84 ARG A O 1
ATOM 671 N N . GLU A 1 85 ? 26.416 1.442 -15.481 1.00 96.00 85 GLU A N 1
ATOM 672 C CA . GLU A 1 85 ? 26.707 2.816 -15.072 1.00 96.00 85 GLU A CA 1
ATOM 673 C C . GLU A 1 85 ? 26.503 2.993 -13.567 1.00 96.00 85 GLU A C 1
ATOM 675 O O . GLU A 1 85 ? 27.394 3.504 -12.887 1.00 96.00 85 GLU A O 1
ATOM 680 N N . GLU A 1 86 ? 25.407 2.474 -13.013 1.00 95.00 86 GLU A N 1
ATOM 681 C CA . GLU A 1 86 ? 25.130 2.518 -11.571 1.00 95.00 86 GLU A CA 1
ATOM 682 C C . GLU A 1 86 ? 26.192 1.771 -10.754 1.00 95.00 86 GLU A C 1
ATOM 684 O O . GLU A 1 86 ? 26.642 2.243 -9.703 1.00 95.00 86 GLU A O 1
ATOM 689 N N . THR A 1 87 ? 26.664 0.627 -11.258 1.00 92.06 87 THR A N 1
ATOM 690 C CA . THR A 1 87 ? 27.753 -0.133 -10.630 1.00 92.06 87 THR A CA 1
ATOM 691 C C . THR A 1 87 ? 29.064 0.652 -10.663 1.00 92.06 87 THR A C 1
ATOM 693 O O . THR A 1 87 ? 29.818 0.644 -9.686 1.00 92.06 87 THR A O 1
ATOM 696 N N . ALA A 1 88 ? 29.359 1.344 -11.768 1.00 93.94 88 ALA A N 1
ATOM 697 C CA . ALA A 1 88 ? 30.551 2.180 -11.878 1.00 93.94 88 ALA A CA 1
ATOM 698 C C . ALA A 1 88 ? 30.492 3.376 -10.916 1.00 93.94 88 ALA A C 1
ATOM 700 O O . ALA A 1 88 ? 31.462 3.629 -10.203 1.00 93.94 88 ALA A O 1
ATOM 701 N N . GLN A 1 89 ? 29.348 4.057 -10.831 1.00 91.62 89 GLN A N 1
ATOM 702 C CA . GLN A 1 89 ? 29.130 5.171 -9.903 1.00 91.62 89 GLN A CA 1
ATOM 703 C C . GLN A 1 89 ? 29.239 4.730 -8.442 1.00 91.62 89 GLN A C 1
ATOM 705 O O . GLN A 1 89 ? 29.888 5.399 -7.641 1.00 91.62 89 GLN A O 1
ATOM 710 N N . SER A 1 90 ? 28.684 3.566 -8.100 1.00 89.38 90 SER A N 1
ATOM 711 C CA . SER A 1 90 ? 28.795 3.009 -6.747 1.00 89.38 90 SER A CA 1
ATOM 712 C C . SER A 1 90 ? 30.255 2.744 -6.359 1.00 89.38 90 SER A C 1
ATOM 714 O O . SER A 1 90 ? 30.654 2.994 -5.225 1.00 89.38 90 SER A O 1
ATOM 716 N N . LYS A 1 91 ? 31.092 2.320 -7.316 1.00 89.56 91 LYS A N 1
ATOM 717 C CA . LYS A 1 91 ? 32.538 2.126 -7.105 1.00 89.56 91 LYS A CA 1
ATOM 718 C C . LYS A 1 91 ? 33.326 3.430 -6.958 1.00 89.56 91 LYS A C 1
ATOM 720 O O . LYS A 1 91 ? 34.403 3.406 -6.369 1.00 89.56 91 LYS A O 1
ATOM 725 N N . MET A 1 92 ? 32.819 4.558 -7.461 1.00 91.50 92 MET A N 1
ATOM 726 C CA . MET A 1 92 ? 33.473 5.866 -7.302 1.00 91.50 92 MET A CA 1
ATOM 727 C C . MET A 1 92 ? 33.400 6.399 -5.866 1.00 91.50 92 MET A C 1
ATOM 729 O O . MET A 1 92 ? 34.155 7.307 -5.522 1.00 91.50 92 MET A O 1
ATOM 733 N N . VAL A 1 93 ? 32.538 5.829 -5.014 1.00 89.00 93 VAL A N 1
ATOM 734 C CA . VAL A 1 93 ? 32.395 6.222 -3.605 1.00 89.00 93 VAL A CA 1
ATOM 735 C C . VAL A 1 93 ? 32.627 5.008 -2.690 1.00 89.00 93 VAL A C 1
ATOM 737 O O . VAL A 1 93 ? 31.673 4.446 -2.154 1.00 89.00 93 VAL A O 1
ATOM 740 N N . PRO A 1 94 ? 33.892 4.598 -2.458 1.00 83.75 94 PRO A N 1
ATOM 741 C CA . PRO A 1 94 ? 34.207 3.344 -1.762 1.00 83.75 94 PRO A CA 1
ATOM 742 C C . PRO A 1 94 ? 33.705 3.269 -0.316 1.00 83.75 94 PRO A C 1
ATOM 744 O O . PRO A 1 94 ? 33.446 2.185 0.189 1.00 83.75 94 PRO A O 1
ATOM 747 N N . HIS A 1 95 ? 33.564 4.414 0.356 1.00 86.75 95 HIS A N 1
ATOM 748 C CA . HIS A 1 95 ? 33.099 4.475 1.743 1.00 86.75 95 HIS A CA 1
ATOM 749 C C . HIS A 1 95 ? 31.573 4.349 1.881 1.00 86.75 95 HIS A C 1
ATOM 751 O O . HIS A 1 95 ? 31.074 4.275 2.998 1.00 86.75 95 HIS A O 1
ATOM 757 N N . ARG A 1 96 ? 30.821 4.375 0.772 1.00 89.00 96 ARG A N 1
ATOM 758 C CA . ARG A 1 96 ? 29.354 4.275 0.751 1.00 89.00 96 ARG A CA 1
ATOM 759 C C . ARG A 1 96 ? 28.923 2.899 0.241 1.00 89.00 96 ARG A C 1
ATOM 761 O O . ARG A 1 96 ? 28.104 2.781 -0.667 1.00 89.00 96 ARG A O 1
ATOM 768 N N . ASP A 1 97 ? 29.519 1.860 0.805 1.00 86.06 97 ASP A N 1
ATOM 769 C CA . ASP A 1 97 ? 29.144 0.475 0.549 1.00 86.06 97 ASP A CA 1
ATOM 770 C C . ASP A 1 97 ? 27.984 0.031 1.459 1.00 86.06 97 ASP A C 1
ATOM 772 O O . ASP A 1 97 ? 27.506 0.776 2.318 1.00 86.06 97 ASP A O 1
ATOM 776 N N . LEU A 1 98 ? 27.516 -1.205 1.270 1.00 84.44 98 LEU A N 1
ATOM 777 C CA . LEU A 1 98 ? 26.374 -1.759 2.003 1.00 84.44 98 LEU A CA 1
ATOM 778 C C . LEU A 1 98 ? 26.537 -1.691 3.533 1.00 84.44 98 LEU A C 1
ATOM 780 O O . LEU A 1 98 ? 25.536 -1.585 4.239 1.00 84.44 98 LEU A O 1
ATOM 784 N N . TYR A 1 99 ? 27.772 -1.758 4.036 1.00 87.56 99 TYR A N 1
ATOM 785 C CA . TYR A 1 99 ? 28.066 -1.791 5.468 1.00 87.56 99 TYR A CA 1
ATOM 786 C C . TYR A 1 99 ? 28.031 -0.407 6.115 1.00 87.56 99 TYR A C 1
ATOM 788 O O . TYR A 1 99 ? 27.726 -0.291 7.300 1.00 87.56 99 TYR A O 1
ATOM 796 N N . ASN A 1 100 ? 28.310 0.640 5.341 1.00 89.25 100 ASN A N 1
ATOM 797 C CA . ASN A 1 100 ? 28.373 2.012 5.836 1.00 89.25 100 ASN A CA 1
ATOM 798 C C . ASN A 1 100 ? 27.071 2.806 5.618 1.00 89.25 100 ASN A C 1
ATOM 800 O O . ASN A 1 100 ? 26.941 3.936 6.095 1.00 89.25 100 ASN A O 1
ATOM 804 N N . VAL A 1 101 ? 26.079 2.231 4.928 1.00 87.56 101 VAL A N 1
ATOM 805 C CA . VAL A 1 101 ? 24.744 2.829 4.770 1.00 87.56 101 VAL A CA 1
ATOM 806 C C . VAL A 1 101 ? 23.913 2.640 6.045 1.00 87.56 101 VAL A C 1
ATOM 808 O O . VAL A 1 101 ? 23.696 1.518 6.497 1.00 87.56 101 VAL A O 1
ATOM 811 N N . ARG A 1 102 ? 23.384 3.741 6.598 1.00 87.12 102 ARG A N 1
ATOM 812 C CA . ARG A 1 102 ? 22.378 3.699 7.673 1.00 87.12 102 ARG A CA 1
ATOM 813 C C . ARG A 1 102 ? 21.005 3.405 7.071 1.00 87.12 102 ARG A C 1
ATOM 815 O O . ARG A 1 102 ? 20.606 4.089 6.130 1.00 87.12 102 ARG A O 1
ATOM 822 N N . LYS A 1 103 ? 20.336 2.381 7.595 1.00 82.94 103 LYS A N 1
ATOM 823 C CA . LYS A 1 103 ? 18.985 1.978 7.195 1.00 82.94 103 LYS A CA 1
ATOM 824 C C . LYS A 1 103 ? 17.941 2.505 8.161 1.00 82.94 103 LYS A C 1
ATOM 826 O O . LYS A 1 103 ? 18.290 2.645 9.354 1.00 82.94 103 LYS A O 1
#

InterPro domains:
  IPR006329 AMP deaminase [PF19326] (20-103)
  IPR006329 AMP deaminase [PTHR11359] (14-103)
  IPR032466 Metal-dependent hydrolase [SSF51556] (11-103)

Foldseek 3Di:
DDDPPDDDPDPQPWDWDQDPQRDIFIHHVPDPDGPDPDDGPVVVVVVVVVVVVQCVDPVNVVVVVVVVVVVVVVVVVVCVVCVVVVVVVCVVCVCPDPVNDDD